Protein AF-A0A9E3D9D8-F1 (afdb_monomer_lite)

Sequence (121 aa):
MYAVLEKADCERRVELRSFLMRMRSTVRPEDVGLPQRSHRRVPGLRRQEVAELVGVSEDWYRWFESGRPISVSPKFLARLAEALRMTVFDQVALYRLAFPELYRADRAACMLHRVAAVSVN

Structure (mmCIF, N/CA/C/O backbone):
data_AF-A0A9E3D9D8-F1
#
_entry.id   AF-A0A9E3D9D8-F1
#
loop_
_atom_site.group_PDB
_atom_site.id
_atom_site.type_symbol
_atom_site.label_atom_id
_atom_site.label_alt_id
_atom_site.label_comp_id
_atom_site.label_asym_id
_atom_site.label_entity_id
_atom_site.label_seq_id
_atom_site.pdbx_PDB_ins_code
_atom_site.Cartn_x
_atom_site.Cartn_y
_atom_site.Cartn_z
_atom_site.occupancy
_atom_site.B_iso_or_equiv
_atom_site.auth_seq_id
_atom_site.auth_comp_id
_atom_site.auth_asym_id
_atom_site.auth_atom_id
_atom_site.pdbx_PDB_model_num
ATOM 1 N N . MET A 1 1 ? 25.288 -1.197 -19.880 1.00 50.28 1 MET A N 1
ATOM 2 C CA . MET A 1 1 ? 23.898 -1.494 -20.300 1.00 50.28 1 MET A CA 1
ATOM 3 C C . MET A 1 1 ? 23.022 -1.987 -19.139 1.00 50.28 1 MET A C 1
ATOM 5 O O . MET A 1 1 ? 21.944 -1.440 -18.976 1.00 50.28 1 MET A O 1
ATOM 9 N N . TYR A 1 2 ? 23.478 -2.911 -18.276 1.00 47.88 2 TYR A N 1
ATOM 10 C CA . TYR A 1 2 ? 22.696 -3.392 -17.112 1.00 47.88 2 TYR A CA 1
ATOM 11 C C . TYR A 1 2 ? 22.524 -2.373 -15.961 1.00 47.88 2 TYR A C 1
ATOM 13 O O . TYR A 1 2 ? 21.429 -2.243 -15.424 1.00 47.88 2 TYR A O 1
ATOM 21 N N . ALA A 1 3 ? 23.540 -1.554 -15.662 1.00 54.34 3 ALA A N 1
ATOM 22 C CA . ALA A 1 3 ? 23.477 -0.565 -14.572 1.00 54.34 3 ALA A CA 1
ATOM 23 C C . ALA A 1 3 ? 22.449 0.572 -14.785 1.00 54.34 3 ALA A C 1
ATOM 25 O O . ALA A 1 3 ? 21.963 1.168 -13.828 1.00 54.34 3 ALA A O 1
ATOM 26 N N . VAL A 1 4 ? 22.096 0.882 -16.039 1.00 55.41 4 VAL A N 1
ATOM 27 C CA . VAL A 1 4 ? 21.117 1.941 -16.357 1.00 55.41 4 VAL A CA 1
ATOM 28 C C . VAL A 1 4 ? 19.686 1.465 -16.082 1.00 55.41 4 VAL A C 1
ATOM 30 O O . VAL A 1 4 ? 18.867 2.244 -15.598 1.00 55.41 4 VAL A O 1
ATOM 33 N N . LEU A 1 5 ? 19.393 0.182 -16.327 1.00 58.50 5 LEU A N 1
ATOM 34 C CA . LEU A 1 5 ? 18.090 -0.415 -16.016 1.00 58.50 5 LEU A CA 1
ATOM 35 C C . LEU A 1 5 ? 17.896 -0.582 -14.502 1.00 58.50 5 LEU A C 1
ATOM 37 O O . LEU A 1 5 ? 16.825 -0.261 -13.992 1.00 58.50 5 LEU A O 1
ATOM 41 N N . GLU A 1 6 ? 18.943 -0.981 -13.771 1.00 62.53 6 GLU A N 1
ATOM 42 C CA . GLU A 1 6 ? 18.897 -1.070 -12.303 1.00 62.53 6 GLU A CA 1
ATOM 43 C C . GLU A 1 6 ? 18.683 0.296 -11.635 1.00 62.53 6 GLU A C 1
ATOM 45 O O . GLU A 1 6 ? 17.897 0.401 -10.691 1.00 62.53 6 GLU A O 1
ATOM 50 N N . LYS A 1 7 ? 19.320 1.357 -12.153 1.00 68.19 7 LYS A N 1
ATOM 51 C CA . LYS A 1 7 ? 19.154 2.723 -11.637 1.00 68.19 7 LYS A CA 1
ATOM 52 C C . LYS A 1 7 ? 17.731 3.254 -11.842 1.00 68.19 7 LYS A C 1
ATOM 54 O O . LYS A 1 7 ? 17.123 3.767 -10.907 1.00 68.19 7 LYS A O 1
ATOM 59 N N . ALA A 1 8 ? 17.161 3.071 -13.032 1.00 72.75 8 ALA A N 1
ATOM 60 C CA . ALA A 1 8 ? 15.779 3.479 -13.293 1.00 72.75 8 ALA A CA 1
ATOM 61 C C . ALA A 1 8 ? 14.777 2.728 -12.393 1.00 72.75 8 ALA A C 1
ATOM 63 O O . ALA A 1 8 ? 13.759 3.282 -11.972 1.00 72.75 8 ALA A O 1
ATOM 64 N N . ASP A 1 9 ? 15.066 1.465 -12.066 1.00 78.25 9 ASP A N 1
ATOM 65 C CA . ASP A 1 9 ? 14.230 0.677 -11.168 1.00 78.25 9 ASP A CA 1
ATOM 66 C C . ASP A 1 9 ? 14.367 1.067 -9.693 1.00 78.25 9 ASP A C 1
ATOM 68 O O . ASP A 1 9 ? 13.378 0.963 -8.966 1.00 78.25 9 ASP A O 1
ATOM 72 N N . CYS A 1 10 ? 15.534 1.523 -9.228 1.00 82.12 10 CYS A N 1
ATOM 73 C CA . CYS A 1 10 ? 15.675 2.012 -7.855 1.00 82.12 10 CYS A CA 1
ATOM 74 C C . CYS A 1 10 ? 15.015 3.389 -7.670 1.00 82.12 10 CYS A C 1
ATOM 76 O O . CYS A 1 10 ? 14.276 3.571 -6.701 1.00 82.12 10 CYS A O 1
ATOM 78 N N . GLU A 1 11 ? 15.177 4.304 -8.632 1.00 85.31 11 GLU A N 1
ATOM 79 C CA . GLU A 1 11 ? 14.540 5.630 -8.626 1.00 85.31 11 GLU A CA 1
ATOM 80 C C . GLU A 1 11 ? 13.011 5.510 -8.598 1.00 85.31 11 GLU A C 1
ATOM 82 O O . GLU A 1 11 ? 12.357 6.080 -7.723 1.00 85.31 11 GLU A O 1
ATOM 87 N N . ARG A 1 12 ? 12.441 4.657 -9.458 1.00 86.81 12 ARG A N 1
ATOM 88 C CA . ARG A 1 12 ? 11.002 4.351 -9.462 1.00 86.81 12 ARG A CA 1
ATOM 89 C C . ARG A 1 12 ? 10.509 3.813 -8.117 1.00 86.81 12 ARG A C 1
ATOM 91 O O . ARG A 1 12 ? 9.422 4.171 -7.671 1.00 86.81 12 ARG A O 1
ATOM 98 N N . ARG A 1 13 ? 11.263 2.920 -7.466 1.00 85.25 13 ARG A N 1
ATOM 99 C CA . ARG A 1 13 ? 10.868 2.348 -6.163 1.00 85.25 13 ARG A CA 1
ATOM 100 C C . ARG A 1 13 ? 10.901 3.399 -5.054 1.00 85.25 13 ARG A C 1
ATOM 102 O O . ARG A 1 13 ? 10.025 3.393 -4.189 1.00 85.25 13 ARG A O 1
ATOM 109 N N . VAL A 1 14 ? 11.873 4.311 -5.091 1.00 88.94 14 VAL A N 1
ATOM 110 C CA . VAL A 1 14 ? 11.940 5.464 -4.179 1.00 88.94 14 VAL A CA 1
ATOM 111 C C . VAL A 1 14 ? 10.756 6.406 -4.407 1.00 88.94 14 VAL A C 1
ATOM 113 O O . VAL A 1 14 ? 10.148 6.876 -3.439 1.00 88.94 14 VAL A O 1
ATOM 116 N N . GLU A 1 15 ? 10.384 6.633 -5.666 1.00 90.00 15 GLU A N 1
ATOM 117 C CA . GLU A 1 15 ? 9.211 7.425 -6.038 1.00 90.00 15 GLU A CA 1
ATOM 118 C C . GLU A 1 15 ? 7.913 6.768 -5.545 1.00 90.00 15 GLU A C 1
ATOM 120 O O . GLU A 1 15 ? 7.125 7.420 -4.861 1.00 90.00 15 GLU A O 1
ATOM 125 N N . LEU A 1 16 ? 7.735 5.459 -5.772 1.00 90.06 16 LEU A N 1
ATOM 126 C CA . LEU A 1 16 ? 6.594 4.685 -5.268 1.00 90.06 16 LEU A CA 1
ATOM 127 C C . LEU A 1 16 ? 6.466 4.792 -3.745 1.00 90.06 16 LEU A C 1
ATOM 129 O O . LEU A 1 16 ? 5.383 5.065 -3.227 1.00 90.06 16 LEU A O 1
ATOM 133 N N . ARG A 1 17 ? 7.576 4.623 -3.017 1.00 90.88 17 ARG A N 1
ATOM 134 C CA . ARG A 1 17 ? 7.602 4.774 -1.557 1.00 90.88 17 ARG A CA 1
ATOM 135 C C . ARG A 1 17 ? 7.157 6.170 -1.130 1.00 90.88 17 ARG A C 1
ATOM 137 O O . ARG A 1 17 ? 6.317 6.299 -0.241 1.00 90.88 17 ARG A O 1
ATOM 144 N N . SER A 1 18 ? 7.711 7.206 -1.754 1.00 91.12 18 SER A N 1
ATOM 145 C CA . SER A 1 18 ? 7.394 8.605 -1.437 1.00 91.12 18 SER A CA 1
ATOM 146 C C . SER A 1 18 ? 5.927 8.928 -1.726 1.00 91.12 18 SER A C 1
ATOM 148 O O . SER A 1 18 ? 5.257 9.563 -0.910 1.00 91.12 18 SER A O 1
ATOM 150 N N . PHE A 1 19 ? 5.403 8.416 -2.839 1.00 91.12 19 PHE A N 1
ATOM 151 C CA . PHE A 1 19 ? 4.000 8.535 -3.213 1.00 91.12 19 PHE A CA 1
ATOM 152 C C . PHE A 1 19 ? 3.076 7.882 -2.174 1.00 91.12 19 PHE A C 1
ATOM 154 O O . PHE A 1 19 ? 2.168 8.538 -1.665 1.00 91.12 19 PHE A O 1
ATOM 161 N N . LEU A 1 20 ? 3.345 6.632 -1.781 1.00 89.62 20 LEU A N 1
ATOM 162 C CA . LEU A 1 20 ? 2.556 5.926 -0.763 1.00 89.62 20 LEU A CA 1
ATOM 163 C C . LEU A 1 20 ? 2.606 6.627 0.602 1.00 89.62 20 LEU A C 1
ATOM 165 O O . LEU A 1 20 ? 1.585 6.737 1.283 1.00 89.62 20 LEU A O 1
ATOM 169 N N . MET A 1 21 ? 3.776 7.141 0.996 1.00 88.69 21 MET A N 1
ATOM 170 C CA . MET A 1 21 ? 3.920 7.931 2.221 1.00 88.69 21 MET A CA 1
ATOM 171 C C . MET A 1 21 ? 3.063 9.199 2.188 1.00 88.69 21 MET A C 1
ATOM 173 O O . MET A 1 21 ? 2.383 9.486 3.176 1.00 88.69 21 MET A O 1
ATOM 177 N N . ARG A 1 22 ? 3.058 9.919 1.057 1.00 90.50 22 ARG A N 1
ATOM 178 C CA . ARG A 1 22 ? 2.240 11.121 0.855 1.00 90.50 22 ARG A CA 1
ATOM 179 C C . ARG A 1 22 ? 0.754 10.797 0.967 1.00 90.50 22 ARG A C 1
ATOM 181 O O . ARG A 1 22 ? 0.079 11.399 1.796 1.00 90.50 22 ARG A O 1
ATOM 188 N N . MET A 1 23 ? 0.267 9.805 0.221 1.00 88.88 23 MET A N 1
ATOM 189 C CA . MET A 1 23 ? -1.159 9.448 0.230 1.00 88.88 23 MET A CA 1
ATOM 190 C C . MET A 1 23 ? -1.628 9.029 1.628 1.00 88.88 23 MET A C 1
ATOM 192 O O . MET A 1 23 ? -2.661 9.493 2.102 1.00 88.88 23 MET A O 1
ATOM 196 N N . ARG A 1 24 ? -0.816 8.254 2.357 1.00 89.00 24 ARG A N 1
ATOM 197 C CA . ARG A 1 24 ? -1.123 7.882 3.746 1.00 89.00 24 ARG A CA 1
ATOM 198 C C . ARG A 1 24 ? -1.164 9.081 4.702 1.00 89.00 24 ARG A C 1
ATOM 200 O O . ARG A 1 24 ? -1.920 9.063 5.668 1.00 89.00 24 ARG A O 1
ATOM 207 N N . SER A 1 25 ? -0.331 10.096 4.471 1.00 86.88 25 SER A N 1
ATOM 208 C CA . SER A 1 25 ? -0.327 11.313 5.293 1.00 86.88 25 SER A CA 1
ATOM 209 C C . SER A 1 25 ? -1.538 12.215 5.040 1.00 86.88 25 SER A C 1
ATOM 211 O O . SER A 1 25 ? 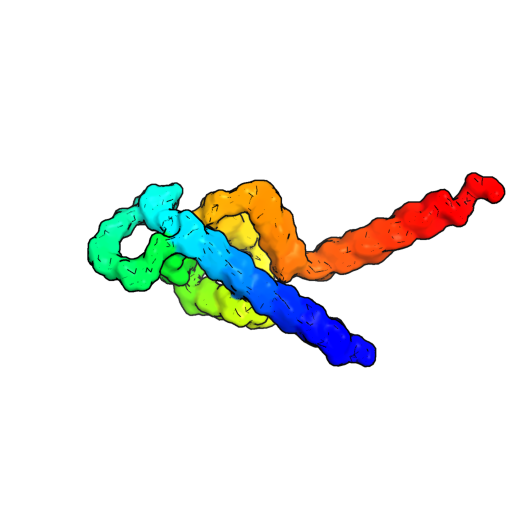-1.908 12.980 5.925 1.00 86.88 25 SER A O 1
ATOM 213 N N . THR A 1 26 ? -2.150 12.111 3.858 1.00 86.44 26 THR A N 1
ATOM 214 C CA . THR A 1 26 ? -3.322 12.899 3.462 1.00 86.44 26 THR A CA 1
ATOM 215 C C . THR A 1 26 ? -4.618 12.330 4.030 1.00 86.44 26 THR A C 1
ATOM 217 O O . THR A 1 26 ? -5.483 13.097 4.440 1.00 86.44 26 THR A O 1
ATOM 220 N N . VAL A 1 27 ? -4.754 11.002 4.070 1.00 86.12 27 VAL A N 1
ATOM 221 C CA . VAL A 1 27 ? -5.978 10.344 4.543 1.00 86.12 27 VAL A CA 1
ATOM 222 C C . VAL A 1 27 ? -6.015 10.322 6.063 1.00 86.12 27 VAL A C 1
ATOM 224 O O . VAL A 1 27 ? -5.088 9.822 6.718 1.00 86.12 27 VAL A O 1
ATOM 227 N N . ARG A 1 28 ? -7.110 10.832 6.628 1.00 83.25 28 ARG A N 1
ATOM 228 C CA . ARG A 1 28 ? -7.329 10.777 8.066 1.00 83.25 28 ARG A CA 1
ATOM 229 C C . ARG A 1 28 ? -8.070 9.496 8.451 1.00 83.25 28 ARG A C 1
ATOM 231 O O . ARG A 1 28 ? -8.842 8.959 7.664 1.00 83.25 28 ARG A O 1
ATOM 238 N N . PRO A 1 29 ? -7.882 9.007 9.685 1.00 82.44 29 PRO A N 1
ATOM 239 C CA . PRO A 1 29 ? -8.599 7.831 10.187 1.00 82.44 29 PRO A CA 1
ATOM 240 C C . PRO A 1 29 ? -10.123 8.008 10.161 1.00 82.44 29 PRO A C 1
ATOM 242 O O . PRO A 1 29 ? -10.852 7.066 9.872 1.00 82.44 29 PRO A O 1
ATOM 245 N N . GLU A 1 30 ? -10.593 9.231 10.412 1.00 82.75 30 GLU A N 1
ATOM 246 C CA . GLU A 1 30 ? -12.012 9.598 10.350 1.00 82.75 30 GLU A CA 1
ATOM 247 C C . GLU A 1 30 ? -12.609 9.415 8.945 1.00 82.75 30 GLU A C 1
ATOM 249 O O . GLU A 1 30 ? -13.737 8.942 8.820 1.00 82.75 30 GLU A O 1
ATOM 254 N N . ASP A 1 31 ? -11.830 9.668 7.887 1.00 83.25 31 ASP A N 1
ATOM 255 C CA . ASP A 1 31 ? -12.283 9.563 6.491 1.00 83.25 31 ASP A CA 1
ATOM 256 C C . ASP A 1 31 ? -12.571 8.124 6.046 1.00 83.25 31 ASP A C 1
ATOM 258 O O . ASP A 1 31 ? -13.208 7.918 5.009 1.00 83.25 31 ASP A O 1
ATOM 262 N N . VAL A 1 32 ? -12.065 7.148 6.804 1.00 82.81 32 VAL A N 1
ATOM 263 C CA . VAL A 1 32 ? -12.182 5.702 6.560 1.00 82.81 32 VAL A CA 1
ATOM 264 C C . VAL A 1 32 ? -12.978 4.993 7.663 1.00 82.81 32 VAL A C 1
ATOM 266 O O . VAL A 1 32 ? -12.990 3.767 7.728 1.00 82.81 32 VAL A O 1
ATOM 269 N N . GLY A 1 33 ? -13.648 5.753 8.539 1.00 81.19 33 GLY A N 1
ATOM 270 C CA . GLY A 1 33 ? -14.501 5.210 9.599 1.00 81.19 33 GLY A CA 1
ATOM 271 C C . GLY A 1 33 ? -13.745 4.594 10.779 1.00 81.19 33 GLY A C 1
ATOM 272 O O . GLY A 1 33 ? -14.345 3.877 11.579 1.00 81.19 33 GLY A O 1
ATOM 273 N N . LEU A 1 34 ? -12.442 4.861 10.915 1.00 80.38 34 LEU A N 1
ATOM 274 C CA . LEU A 1 34 ? -11.654 4.395 12.052 1.00 80.38 34 LEU A CA 1
ATOM 275 C C . LEU A 1 34 ? -11.750 5.387 13.220 1.00 80.38 34 LEU A C 1
ATOM 277 O O . LEU A 1 34 ? -11.609 6.598 13.024 1.00 80.38 34 LEU A O 1
ATOM 281 N N . PRO A 1 35 ? -11.924 4.903 14.465 1.00 74.00 35 PRO A N 1
ATOM 282 C CA . PRO A 1 35 ? -11.993 5.775 15.624 1.00 74.00 35 PRO A CA 1
ATOM 283 C C . PRO A 1 35 ? -10.665 6.512 15.818 1.00 74.00 35 PRO A C 1
ATOM 285 O O . PRO A 1 35 ? -9.572 5.926 15.843 1.00 74.00 35 PRO A O 1
ATOM 288 N N . GLN A 1 36 ? -10.750 7.825 16.016 1.00 67.06 36 GLN A N 1
ATOM 289 C CA . GLN A 1 36 ? -9.596 8.652 16.333 1.00 67.06 36 GLN A CA 1
ATOM 290 C C . GLN A 1 36 ? -9.143 8.369 17.774 1.00 67.06 36 GLN A C 1
ATOM 292 O O . GLN A 1 36 ? -9.517 9.060 18.714 1.00 67.06 36 GLN A O 1
ATOM 297 N N . ARG A 1 37 ? -8.334 7.320 17.976 1.00 69.50 37 ARG A N 1
ATOM 298 C CA . ARG A 1 37 ? -7.711 7.060 19.283 1.00 69.50 37 ARG A CA 1
ATOM 299 C C . ARG A 1 37 ? -6.770 8.218 19.637 1.00 69.50 37 ARG A C 1
ATOM 301 O O . ARG A 1 37 ? -5.803 8.485 18.918 1.00 69.50 37 ARG A O 1
ATOM 308 N N . SER A 1 38 ? -7.104 8.916 20.718 1.00 61.94 38 SER A N 1
ATOM 309 C CA . SER A 1 38 ? -6.384 10.044 21.306 1.00 61.94 38 SER A CA 1
ATOM 310 C C . SER A 1 38 ? -4.934 9.650 21.632 1.00 61.94 38 SER A C 1
ATOM 312 O O . SER A 1 38 ? -4.687 8.565 22.146 1.00 61.94 38 SER A O 1
ATOM 314 N N . HIS A 1 39 ? -3.978 10.536 21.311 1.00 66.44 39 HIS A N 1
ATOM 315 C CA . HIS A 1 39 ? -2.506 10.360 21.322 1.00 66.44 39 HIS A CA 1
ATOM 316 C C . HIS A 1 39 ? -1.883 9.707 20.069 1.00 66.44 39 HIS A C 1
ATOM 318 O O . HIS A 1 39 ? -1.230 8.659 20.118 1.00 66.44 39 HIS A O 1
ATOM 324 N N . ARG A 1 40 ? -1.994 10.373 18.911 1.00 64.81 40 ARG A N 1
ATOM 325 C CA . ARG A 1 40 ? -1.218 10.012 17.711 1.00 64.81 40 ARG A CA 1
ATOM 326 C C . ARG A 1 40 ? 0.047 10.864 17.591 1.00 64.81 40 ARG A C 1
ATOM 328 O O . ARG A 1 40 ? -0.024 12.083 17.560 1.00 64.81 40 ARG A O 1
ATOM 335 N N . ARG A 1 41 ? 1.206 10.205 17.455 1.00 68.12 41 ARG A N 1
ATOM 336 C CA . ARG A 1 41 ? 2.484 10.836 17.055 1.00 68.12 41 ARG A CA 1
ATOM 337 C C . ARG A 1 41 ? 2.570 11.122 15.550 1.00 68.12 41 ARG A C 1
ATOM 339 O O . ARG A 1 41 ? 3.465 11.838 15.125 1.00 68.12 41 ARG A O 1
ATOM 346 N N . VAL A 1 42 ? 1.686 10.526 14.747 1.00 65.38 42 VAL A N 1
ATOM 347 C CA . VAL A 1 42 ? 1.677 10.640 13.282 1.00 65.38 42 VAL A CA 1
ATOM 348 C C . VAL A 1 42 ? 0.339 11.254 12.859 1.00 65.38 42 VAL A C 1
ATOM 350 O O . VAL A 1 42 ? -0.691 10.726 13.278 1.00 65.38 42 VAL A O 1
ATOM 353 N N . PRO A 1 43 ? 0.330 12.330 12.052 1.00 64.94 43 PRO A N 1
ATOM 354 C CA . PRO A 1 43 ? -0.890 13.069 11.711 1.00 64.94 43 PRO A CA 1
ATOM 355 C C . PRO A 1 43 ? -1.835 12.354 10.722 1.00 64.94 43 PRO A C 1
ATOM 357 O O . PRO A 1 43 ? -2.911 12.875 10.456 1.00 64.94 43 PRO A O 1
ATOM 360 N N . GLY A 1 44 ? -1.478 11.172 10.204 1.00 81.75 44 GLY A N 1
ATOM 361 C CA . GLY A 1 44 ? -2.278 10.411 9.231 1.00 81.75 44 GLY A CA 1
ATOM 362 C C . GLY A 1 44 ? -2.485 8.942 9.611 1.00 81.75 44 GLY A C 1
ATOM 363 O O . GLY A 1 44 ? -2.274 8.542 10.764 1.00 81.75 44 GLY A O 1
ATOM 364 N N . LEU A 1 45 ? -2.879 8.130 8.625 1.00 83.94 45 LEU A N 1
ATOM 365 C CA . LEU A 1 45 ? -3.034 6.683 8.789 1.00 83.94 45 LEU A CA 1
ATOM 366 C C . LEU A 1 45 ? -1.706 6.008 9.174 1.00 83.94 45 LEU A C 1
ATOM 368 O O . LEU A 1 45 ? -0.625 6.332 8.673 1.00 83.94 45 LEU A O 1
ATOM 372 N N . ARG A 1 46 ? -1.773 5.025 10.069 1.00 87.44 46 ARG A N 1
ATOM 373 C CA . ARG A 1 46 ? -0.648 4.149 10.421 1.00 87.44 46 ARG A CA 1
ATOM 374 C C . ARG A 1 46 ? -0.546 3.002 9.418 1.00 87.44 46 ARG A C 1
ATOM 376 O O . ARG A 1 46 ? -1.511 2.646 8.755 1.00 87.44 46 ARG A O 1
ATOM 383 N N . ARG A 1 47 ? 0.632 2.374 9.335 1.00 88.94 47 ARG A N 1
ATOM 384 C CA . ARG A 1 47 ? 0.856 1.165 8.510 1.00 88.94 47 ARG A CA 1
ATOM 385 C C . ARG A 1 47 ? -0.146 0.061 8.824 1.00 88.94 47 ARG A C 1
ATOM 387 O O . ARG A 1 47 ? -0.718 -0.512 7.910 1.00 88.94 47 ARG A O 1
ATOM 394 N N . GLN A 1 48 ? -0.355 -0.184 10.113 1.00 90.00 48 GLN A N 1
ATOM 395 C CA . GLN A 1 48 ? -1.278 -1.195 10.608 1.00 90.00 48 GLN A CA 1
ATOM 396 C C . GLN A 1 48 ? -2.717 -0.929 10.155 1.00 90.00 48 GLN A C 1
ATOM 398 O O . GLN A 1 48 ? -3.381 -1.840 9.688 1.00 90.00 48 GLN A O 1
ATOM 403 N N . GLU A 1 49 ? -3.162 0.326 10.220 1.00 89.25 49 GLU A N 1
ATOM 404 C CA . GLU A 1 49 ? -4.519 0.721 9.821 1.00 89.25 49 GLU A CA 1
ATOM 405 C C . GLU A 1 49 ? -4.737 0.532 8.317 1.00 89.25 49 GLU A C 1
ATOM 407 O O . GLU A 1 49 ? -5.760 0.004 7.903 1.00 89.25 49 GLU A O 1
ATOM 412 N N . VAL A 1 50 ? -3.752 0.892 7.485 1.00 89.81 50 VAL A N 1
ATOM 413 C CA . VAL A 1 50 ? -3.828 0.619 6.039 1.00 89.81 50 VAL A CA 1
ATOM 414 C C . VAL A 1 50 ? -3.872 -0.885 5.770 1.00 89.81 50 VAL A C 1
ATOM 416 O O . VAL A 1 50 ? -4.639 -1.341 4.927 1.00 89.81 50 VAL A O 1
ATOM 419 N N . ALA A 1 51 ? -3.064 -1.662 6.490 1.00 91.00 51 ALA A N 1
ATOM 420 C CA . ALA A 1 51 ? -3.033 -3.109 6.343 1.00 91.00 51 ALA A CA 1
ATOM 421 C C . ALA A 1 51 ? -4.388 -3.744 6.707 1.00 91.00 51 ALA A C 1
ATOM 423 O O . ALA A 1 51 ? -4.885 -4.581 5.957 1.00 91.00 51 ALA A O 1
ATOM 424 N N . GLU A 1 52 ? -5.021 -3.276 7.784 1.00 90.25 52 GLU A N 1
ATOM 425 C CA . GLU A 1 52 ? -6.360 -3.693 8.209 1.00 90.25 52 GLU A CA 1
ATOM 426 C C . GLU A 1 52 ? -7.428 -3.356 7.158 1.00 90.25 52 GLU A C 1
ATOM 428 O O . GLU A 1 52 ? -8.176 -4.243 6.749 1.00 90.25 52 GLU A O 1
ATOM 433 N N . LEU A 1 53 ? -7.435 -2.123 6.634 1.00 89.69 53 LEU A N 1
ATOM 434 C CA . LEU A 1 53 ? -8.378 -1.699 5.589 1.00 89.69 53 LEU A CA 1
ATOM 435 C C . LEU A 1 53 ? -8.257 -2.543 4.313 1.00 89.69 53 LEU A C 1
ATOM 437 O O . LEU A 1 53 ? -9.255 -2.886 3.679 1.00 89.69 53 LEU A O 1
ATOM 441 N N . VAL A 1 54 ? -7.030 -2.892 3.924 1.00 90.81 54 VAL A N 1
ATOM 442 C CA . VAL A 1 54 ? -6.787 -3.658 2.696 1.00 90.81 54 VAL A CA 1
ATOM 443 C C . VAL A 1 54 ? -6.908 -5.170 2.926 1.00 90.81 54 VAL A C 1
ATOM 445 O O . VAL A 1 54 ? -7.155 -5.912 1.970 1.00 90.81 54 VAL A O 1
ATOM 448 N N . GLY A 1 55 ? -6.839 -5.636 4.176 1.00 89.62 55 GLY A N 1
ATOM 449 C CA . GLY A 1 55 ? -6.910 -7.050 4.553 1.00 89.62 55 GLY A CA 1
ATOM 450 C C . GLY A 1 55 ? -5.581 -7.795 4.384 1.00 89.62 55 GLY A C 1
ATOM 451 O O . GLY A 1 55 ? -5.570 -8.938 3.933 1.00 89.62 55 GLY A O 1
ATOM 452 N N . VAL A 1 56 ? -4.459 -7.142 4.694 1.00 90.94 56 VAL A N 1
ATOM 453 C CA . VAL A 1 56 ? -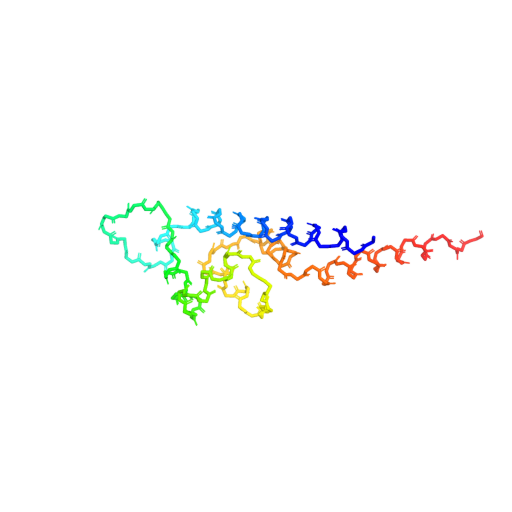3.103 -7.722 4.669 1.00 90.94 56 VAL A CA 1
ATOM 454 C C . VAL A 1 56 ? -2.417 -7.554 6.026 1.00 90.94 56 VAL A C 1
ATOM 456 O O . VAL A 1 56 ? -2.892 -6.815 6.884 1.00 90.94 56 VAL A O 1
ATOM 459 N N . SER A 1 57 ? -1.285 -8.227 6.247 1.00 91.81 57 SER A N 1
ATOM 460 C CA . SER A 1 57 ? -0.503 -8.027 7.473 1.00 91.81 57 SER A CA 1
ATOM 461 C C . SER A 1 57 ? 0.258 -6.695 7.452 1.00 91.81 57 SER A C 1
ATOM 463 O O . SER A 1 57 ? 0.681 -6.212 6.396 1.00 91.81 57 SER A O 1
ATOM 465 N N . GLU A 1 58 ? 0.477 -6.100 8.632 1.00 91.94 58 GLU A N 1
ATOM 466 C CA . GLU A 1 58 ? 1.260 -4.862 8.760 1.00 91.94 58 GLU A CA 1
ATOM 467 C C . GLU A 1 58 ? 2.677 -5.031 8.194 1.00 91.94 58 GLU A C 1
ATOM 469 O O . GLU A 1 58 ? 3.177 -4.147 7.496 1.00 91.94 58 GLU A O 1
ATOM 474 N N . ASP A 1 59 ? 3.318 -6.171 8.461 1.00 90.56 59 ASP A N 1
ATOM 475 C CA . ASP A 1 59 ? 4.668 -6.460 7.975 1.00 90.56 59 ASP A CA 1
ATOM 476 C C . ASP A 1 59 ? 4.721 -6.548 6.446 1.00 90.56 59 ASP A C 1
ATOM 478 O O . ASP A 1 59 ? 5.653 -6.018 5.833 1.00 90.56 59 ASP A O 1
ATOM 482 N N . TRP A 1 60 ? 3.691 -7.126 5.818 1.00 89.44 60 TRP A N 1
ATOM 483 C CA . TRP A 1 60 ? 3.580 -7.153 4.361 1.00 89.44 60 TRP A CA 1
ATOM 484 C C . TRP A 1 60 ? 3.466 -5.731 3.801 1.00 89.44 60 TRP A C 1
ATOM 486 O O . TRP A 1 60 ? 4.210 -5.360 2.890 1.00 89.44 60 TRP A O 1
ATOM 496 N N . TYR A 1 61 ? 2.612 -4.891 4.400 1.00 89.44 61 TYR A N 1
ATOM 497 C CA . TYR A 1 61 ? 2.476 -3.492 3.986 1.00 89.44 61 TYR A CA 1
ATOM 498 C C . TYR A 1 61 ? 3.776 -2.700 4.199 1.00 89.44 61 TYR A C 1
ATOM 500 O O . TYR A 1 61 ? 4.172 -1.899 3.352 1.00 89.44 61 TYR A O 1
ATOM 508 N N . ARG A 1 62 ? 4.497 -2.958 5.295 1.00 90.38 62 ARG A N 1
ATOM 509 C CA . ARG A 1 62 ? 5.807 -2.353 5.570 1.00 90.38 62 ARG A CA 1
ATOM 510 C C . ARG A 1 62 ? 6.833 -2.724 4.497 1.00 90.38 62 ARG A C 1
ATOM 512 O O . ARG A 1 62 ? 7.604 -1.858 4.077 1.00 90.38 62 ARG A O 1
ATOM 519 N N . TRP A 1 63 ? 6.864 -3.980 4.051 1.00 88.75 63 TRP A N 1
ATOM 520 C CA . TRP A 1 63 ? 7.754 -4.422 2.971 1.00 88.75 63 TRP A CA 1
ATOM 521 C C . TRP A 1 63 ? 7.382 -3.819 1.621 1.00 88.75 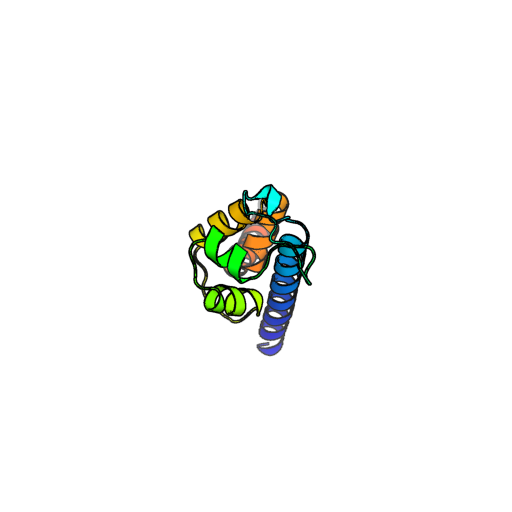63 TRP A C 1
ATOM 523 O O . TRP A 1 63 ? 8.278 -3.380 0.896 1.00 88.75 63 TRP A O 1
ATOM 533 N N . PHE A 1 64 ? 6.085 -3.733 1.327 1.00 87.44 64 PHE A N 1
ATOM 534 C CA . PHE A 1 64 ? 5.575 -3.057 0.139 1.00 87.44 64 PHE A CA 1
ATOM 535 C C . PHE A 1 64 ? 5.968 -1.571 0.119 1.00 87.44 64 PHE A C 1
ATOM 537 O O . PHE A 1 64 ? 6.578 -1.108 -0.843 1.00 87.44 64 PHE A O 1
ATOM 544 N N . GLU A 1 65 ? 5.739 -0.841 1.217 1.00 86.94 65 GLU A N 1
ATOM 545 C CA . GLU A 1 65 ? 6.121 0.575 1.349 1.00 86.94 65 GLU A CA 1
ATOM 546 C C . GLU A 1 65 ? 7.644 0.773 1.294 1.00 86.94 65 GLU A C 1
ATOM 548 O O . GLU A 1 65 ? 8.124 1.820 0.867 1.00 86.94 65 GLU A O 1
ATOM 553 N N . SER A 1 66 ? 8.433 -0.227 1.695 1.00 83.94 66 SER A N 1
ATOM 554 C CA . SER A 1 66 ? 9.899 -0.161 1.628 1.00 83.94 66 SER A CA 1
ATOM 555 C C . SER A 1 66 ? 10.446 -0.210 0.196 1.00 83.94 66 SER A C 1
ATOM 557 O O . SER A 1 66 ? 11.643 -0.006 0.009 1.00 83.94 66 SER A O 1
ATOM 559 N N . GLY A 1 67 ? 9.602 -0.472 -0.809 1.00 76.94 67 GLY A N 1
ATOM 560 C CA . GLY A 1 67 ? 10.014 -0.512 -2.210 1.00 76.94 67 GLY A CA 1
ATOM 561 C C . GLY A 1 67 ? 10.847 -1.746 -2.556 1.00 76.94 67 GLY A C 1
ATOM 562 O O . GLY A 1 67 ? 11.652 -1.702 -3.482 1.00 76.94 67 GLY A O 1
ATOM 563 N N . ARG A 1 68 ? 10.690 -2.853 -1.817 1.00 77.50 68 ARG A N 1
ATOM 564 C CA . ARG A 1 68 ? 11.344 -4.124 -2.162 1.00 77.50 68 ARG A CA 1
ATOM 565 C C . ARG A 1 68 ? 10.782 -4.676 -3.481 1.00 77.50 68 ARG A C 1
ATOM 567 O O . ARG A 1 68 ? 9.640 -4.377 -3.833 1.00 77.50 68 ARG A O 1
ATOM 574 N N . PRO A 1 69 ? 11.560 -5.474 -4.234 1.00 69.62 69 PRO A N 1
ATOM 575 C CA . PRO A 1 69 ? 11.050 -6.164 -5.410 1.00 69.62 69 PRO A CA 1
ATOM 576 C C . PRO A 1 69 ? 10.045 -7.237 -4.980 1.00 69.62 69 PRO A C 1
ATOM 578 O O . PRO A 1 69 ? 10.420 -8.361 -4.670 1.00 69.62 69 PRO A O 1
ATOM 581 N N . ILE A 1 70 ? 8.768 -6.864 -4.939 1.00 75.50 70 ILE A N 1
ATOM 582 C CA . ILE A 1 70 ? 7.654 -7.781 -4.715 1.00 75.50 70 ILE A CA 1
ATOM 583 C C . ILE A 1 70 ? 6.672 -7.678 -5.880 1.00 75.50 70 ILE A C 1
ATOM 585 O O . ILE A 1 70 ? 6.413 -6.585 -6.386 1.00 75.50 70 ILE A O 1
ATOM 589 N N . SER A 1 71 ? 6.150 -8.822 -6.318 1.00 75.38 71 SER A N 1
ATOM 590 C CA . SER A 1 71 ? 5.048 -8.861 -7.276 1.00 75.38 71 SER A CA 1
ATOM 591 C C . SER A 1 71 ? 3.750 -8.585 -6.523 1.00 75.38 71 SER A C 1
ATOM 593 O O . SER A 1 71 ? 3.448 -9.257 -5.535 1.00 75.38 71 SER A O 1
ATOM 595 N N . VAL A 1 72 ? 3.010 -7.565 -6.950 1.00 83.19 72 VAL A N 1
ATOM 596 C CA . VAL A 1 72 ? 1.729 -7.181 -6.349 1.00 83.19 72 VAL A CA 1
ATOM 597 C C . VAL A 1 72 ? 0.587 -7.512 -7.295 1.00 83.19 72 VAL A C 1
ATOM 599 O O . VAL A 1 72 ? 0.721 -7.412 -8.510 1.00 83.19 72 VAL A O 1
ATOM 602 N N . SER A 1 73 ? -0.558 -7.907 -6.745 1.00 86.00 73 SER A N 1
ATOM 603 C CA . SER A 1 73 ? -1.750 -8.156 -7.554 1.00 86.00 73 SER A CA 1
ATOM 604 C C . SER A 1 73 ? -2.429 -6.833 -7.938 1.00 86.00 73 SER A C 1
ATOM 606 O O . SER A 1 73 ? -2.577 -5.965 -7.072 1.00 86.00 73 SER A O 1
ATOM 608 N N . PRO A 1 74 ? -2.950 -6.685 -9.171 1.00 84.94 74 PRO A N 1
ATOM 609 C CA . PRO A 1 74 ? -3.784 -5.540 -9.543 1.00 84.94 74 PRO A CA 1
ATOM 610 C C . PRO A 1 74 ? -4.991 -5.360 -8.610 1.00 84.94 74 PRO A C 1
ATOM 612 O O . PRO A 1 74 ? -5.332 -4.243 -8.235 1.00 84.94 74 PRO A O 1
ATOM 615 N N . LYS A 1 75 ? -5.580 -6.470 -8.141 1.00 87.38 75 LYS A N 1
ATOM 616 C CA . LYS A 1 75 ? -6.701 -6.457 -7.188 1.00 87.38 75 LYS A CA 1
ATOM 617 C C . LYS A 1 75 ? -6.313 -5.843 -5.842 1.00 87.38 75 LYS A C 1
ATOM 619 O O . LYS A 1 75 ? -7.127 -5.177 -5.208 1.00 87.38 75 LYS A O 1
ATOM 624 N N . PHE A 1 76 ? -5.075 -6.066 -5.403 1.00 89.75 76 PHE A N 1
ATOM 625 C CA . PHE A 1 76 ? -4.558 -5.452 -4.185 1.00 89.75 76 PHE A CA 1
ATOM 626 C C . PHE A 1 76 ? -4.399 -3.936 -4.361 1.00 89.75 76 PHE A C 1
ATOM 628 O O . PHE A 1 76 ? -4.825 -3.186 -3.488 1.00 89.75 76 PHE A O 1
ATOM 635 N N . LEU A 1 77 ? -3.855 -3.478 -5.496 1.00 89.56 77 LEU A N 1
ATOM 636 C CA . LEU A 1 77 ? -3.720 -2.041 -5.768 1.00 89.56 77 LEU A CA 1
ATOM 637 C C . LEU A 1 77 ? -5.076 -1.334 -5.862 1.00 89.56 77 LEU A C 1
ATOM 639 O O . LEU A 1 77 ? -5.194 -0.219 -5.366 1.00 89.56 77 LEU A O 1
ATOM 643 N N . ALA A 1 78 ? -6.099 -1.988 -6.419 1.00 90.31 78 ALA A N 1
ATOM 644 C CA . ALA A 1 78 ? -7.463 -1.460 -6.434 1.00 90.31 78 ALA A CA 1
ATOM 645 C C . ALA A 1 78 ? -8.014 -1.258 -5.010 1.00 90.31 78 ALA A C 1
ATOM 647 O O . ALA A 1 78 ? -8.424 -0.155 -4.659 1.00 90.31 78 ALA A O 1
ATOM 648 N N . ARG A 1 79 ? -7.914 -2.279 -4.146 1.00 91.94 79 ARG A N 1
ATOM 649 C CA . ARG A 1 79 ? -8.322 -2.171 -2.730 1.00 91.94 79 ARG A CA 1
ATOM 650 C C . ARG A 1 79 ? -7.526 -1.106 -1.977 1.00 91.94 79 ARG A C 1
ATOM 652 O O . ARG A 1 79 ? -8.077 -0.397 -1.144 1.00 91.94 79 ARG A O 1
ATOM 659 N N . LEU A 1 80 ? -6.229 -0.990 -2.259 1.00 91.50 80 LEU A N 1
ATOM 660 C CA . LEU A 1 80 ? -5.374 0.032 -1.659 1.00 91.50 80 LEU A CA 1
ATOM 661 C C . LEU A 1 80 ? -5.787 1.441 -2.096 1.00 91.50 80 LEU A C 1
ATOM 663 O O . LEU A 1 80 ? -5.814 2.350 -1.270 1.00 91.50 80 LEU A O 1
ATOM 667 N N . ALA A 1 81 ? -6.113 1.621 -3.375 1.00 92.06 81 ALA A N 1
ATOM 668 C CA . ALA A 1 81 ? -6.598 2.886 -3.902 1.00 92.06 81 ALA A CA 1
ATOM 669 C C . ALA A 1 81 ? -7.926 3.304 -3.261 1.00 92.06 81 ALA A C 1
ATOM 671 O O . ALA A 1 81 ? -8.083 4.470 -2.906 1.00 92.06 81 ALA A O 1
ATOM 672 N N . GLU A 1 82 ? -8.842 2.357 -3.057 1.00 90.25 82 GLU A N 1
ATOM 673 C CA . GLU A 1 82 ? -10.099 2.583 -2.337 1.00 90.25 82 GLU A CA 1
ATOM 674 C C . GLU A 1 82 ? -9.846 2.945 -0.867 1.00 90.25 82 GLU A C 1
ATOM 676 O O . GLU A 1 82 ? -10.328 3.975 -0.392 1.00 90.25 82 GLU A O 1
ATOM 681 N N . ALA A 1 83 ? -9.022 2.157 -0.166 1.00 90.25 83 ALA A N 1
ATOM 682 C CA . ALA A 1 83 ? -8.685 2.376 1.242 1.00 90.25 83 ALA A CA 1
ATOM 683 C C . ALA A 1 83 ? -7.992 3.725 1.489 1.00 90.25 83 ALA A C 1
ATOM 685 O O . ALA A 1 83 ? -8.210 4.359 2.519 1.00 90.25 83 ALA A O 1
ATOM 686 N N . LEU A 1 84 ? -7.165 4.178 0.543 1.00 89.50 84 LEU A N 1
ATOM 687 C CA . LEU A 1 84 ? -6.485 5.474 0.598 1.00 89.50 84 LEU A CA 1
ATOM 688 C C . LEU A 1 84 ? -7.247 6.590 -0.133 1.00 89.50 84 LEU A C 1
ATOM 690 O O . LEU A 1 84 ? -6.683 7.664 -0.341 1.00 89.50 84 LEU A O 1
ATOM 694 N N . ARG A 1 85 ? -8.502 6.347 -0.540 1.00 88.62 85 ARG A N 1
ATOM 695 C CA . ARG A 1 85 ? -9.373 7.308 -1.242 1.00 88.62 85 ARG A CA 1
ATOM 696 C C . ARG A 1 85 ? -8.666 8.037 -2.394 1.00 88.62 85 ARG A C 1
ATOM 698 O O . ARG A 1 85 ? -8.840 9.238 -2.593 1.00 88.62 85 ARG A O 1
ATOM 705 N N . MET A 1 86 ? -7.841 7.303 -3.136 1.00 91.50 86 MET A N 1
ATOM 706 C CA . MET A 1 86 ? -7.040 7.833 -4.234 1.00 91.50 86 MET A CA 1
ATOM 707 C C . MET A 1 86 ? -7.933 8.311 -5.377 1.00 91.50 86 MET A C 1
ATOM 709 O O . MET A 1 86 ? -8.866 7.612 -5.788 1.00 91.50 86 MET A O 1
ATOM 713 N N . THR A 1 87 ? -7.601 9.470 -5.946 1.00 91.00 87 THR A N 1
ATOM 714 C CA . THR A 1 87 ? -8.260 9.951 -7.165 1.00 91.00 87 THR A CA 1
ATOM 715 C C . THR A 1 87 ? -7.899 9.070 -8.363 1.00 91.00 87 THR A C 1
ATOM 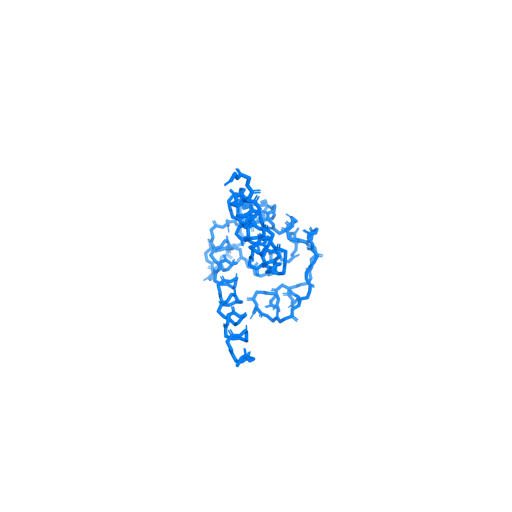717 O O . THR A 1 87 ? -6.929 8.313 -8.329 1.00 91.00 87 THR A O 1
ATOM 720 N N . VAL A 1 88 ? -8.636 9.197 -9.468 1.00 89.06 88 VAL A N 1
ATOM 721 C CA . VAL A 1 88 ? -8.321 8.473 -10.715 1.00 89.06 88 VAL A CA 1
ATOM 722 C C . VAL A 1 88 ? -6.890 8.774 -11.192 1.00 89.06 88 VAL A C 1
ATOM 724 O O . VAL A 1 88 ? -6.183 7.871 -11.633 1.00 89.06 88 VAL A O 1
ATOM 727 N N . PHE A 1 89 ? -6.421 10.016 -11.039 1.00 90.62 89 PHE A N 1
ATOM 728 C CA . PHE A 1 89 ? -5.053 10.402 -11.401 1.00 90.62 89 PHE A CA 1
ATOM 729 C C . PHE A 1 89 ? -4.001 9.729 -10.514 1.00 90.62 89 PHE A C 1
ATOM 731 O O . PHE A 1 89 ? -2.987 9.239 -11.015 1.00 90.62 89 PHE A O 1
ATOM 738 N N . ASP A 1 90 ? -4.261 9.656 -9.209 1.00 90.94 90 ASP A N 1
ATOM 739 C CA . ASP A 1 90 ? -3.385 8.974 -8.254 1.00 90.94 90 ASP A CA 1
ATOM 740 C C . ASP A 1 90 ? -3.325 7.469 -8.526 1.00 90.94 90 ASP A C 1
ATOM 742 O O . ASP A 1 90 ? -2.255 6.867 -8.443 1.00 90.94 90 ASP A O 1
ATOM 746 N N . GLN A 1 91 ? -4.452 6.864 -8.910 1.00 90.50 91 GLN A N 1
ATOM 747 C CA . GLN A 1 91 ? -4.503 5.461 -9.310 1.00 90.50 91 GLN A CA 1
ATOM 748 C C . GLN A 1 91 ? -3.633 5.209 -10.539 1.00 90.50 91 GLN A C 1
ATOM 750 O O . GLN A 1 91 ? -2.791 4.315 -10.514 1.00 90.50 91 GLN A O 1
ATOM 755 N N . VAL A 1 92 ? -3.759 6.027 -11.588 1.00 89.69 92 VAL A N 1
ATOM 756 C CA . VAL A 1 92 ? -2.908 5.910 -12.785 1.00 89.69 92 VAL A CA 1
ATOM 757 C C . VAL A 1 92 ? -1.423 6.030 -12.424 1.00 89.69 92 VAL A C 1
ATOM 759 O O . VAL A 1 92 ? -0.612 5.233 -12.900 1.00 89.69 92 VAL A O 1
ATOM 762 N N . ALA A 1 93 ? -1.059 6.975 -11.550 1.00 88.75 93 ALA A N 1
ATOM 763 C CA . ALA A 1 93 ? 0.313 7.109 -11.064 1.00 88.75 93 ALA A CA 1
ATOM 764 C C . ALA A 1 93 ? 0.776 5.863 -10.285 1.00 88.75 93 ALA A C 1
ATOM 766 O O . ALA A 1 93 ? 1.873 5.357 -10.533 1.00 88.75 93 ALA A O 1
ATOM 767 N N . LEU A 1 94 ? -0.072 5.319 -9.405 1.00 89.88 94 LEU A N 1
ATOM 768 C CA . LEU A 1 94 ? 0.204 4.098 -8.647 1.00 89.88 94 LEU A CA 1
ATOM 769 C C . LEU A 1 94 ? 0.468 2.907 -9.575 1.00 89.88 94 LEU A C 1
ATOM 771 O O . LEU A 1 94 ? 1.500 2.249 -9.439 1.00 89.88 94 LEU A O 1
ATOM 775 N N . TYR A 1 95 ? -0.429 2.648 -10.532 1.00 88.25 95 TYR A N 1
ATOM 776 C CA . TYR A 1 95 ? -0.284 1.544 -11.485 1.00 88.25 95 TYR A CA 1
ATOM 777 C C . TYR A 1 95 ? 0.979 1.704 -12.338 1.00 88.25 95 TYR A C 1
ATOM 779 O O . TYR A 1 95 ? 1.711 0.733 -12.533 1.00 88.25 95 TYR A O 1
ATOM 787 N N . ARG A 1 96 ? 1.297 2.933 -12.767 1.00 87.31 96 ARG A N 1
ATOM 788 C CA . ARG A 1 96 ? 2.518 3.239 -13.526 1.00 87.31 96 ARG A CA 1
ATOM 789 C C . ARG A 1 96 ? 3.801 2.943 -12.754 1.00 87.31 96 ARG A C 1
ATOM 791 O O . ARG A 1 96 ? 4.776 2.474 -13.344 1.00 87.31 96 ARG A O 1
ATOM 798 N N . LEU A 1 97 ? 3.817 3.219 -11.453 1.00 88.31 97 LEU A N 1
ATOM 799 C CA . LEU A 1 97 ? 4.976 2.972 -10.595 1.00 88.31 97 LEU A CA 1
ATOM 800 C C . LEU A 1 97 ? 5.084 1.499 -10.168 1.00 88.31 97 LEU A C 1
ATOM 802 O O . LEU A 1 97 ? 6.199 0.984 -10.026 1.00 88.31 97 LEU A O 1
ATOM 806 N N . ALA A 1 98 ? 3.951 0.817 -9.986 1.00 86.19 98 ALA A N 1
ATOM 807 C CA . ALA A 1 98 ? 3.892 -0.572 -9.540 1.00 86.19 98 ALA A CA 1
ATOM 808 C C . ALA A 1 98 ? 4.161 -1.589 -10.662 1.00 86.19 98 ALA A C 1
ATOM 810 O O . ALA A 1 98 ? 4.886 -2.552 -10.418 1.00 86.19 98 ALA A O 1
ATOM 811 N N . PHE A 1 99 ? 3.648 -1.344 -11.874 1.00 84.56 99 PHE A N 1
ATOM 812 C CA . PHE A 1 99 ? 3.753 -2.248 -13.029 1.00 84.56 99 PHE A CA 1
ATOM 813 C C . PHE A 1 99 ? 4.482 -1.591 -14.212 1.00 84.56 99 PHE A C 1
ATOM 815 O O . PHE A 1 99 ? 3.886 -1.360 -15.269 1.00 84.56 99 PHE A O 1
ATOM 822 N N . PRO A 1 100 ? 5.773 -1.241 -14.078 1.00 78.56 100 PRO A N 1
ATOM 823 C CA . PRO A 1 100 ? 6.512 -0.562 -15.140 1.00 78.56 100 PRO A CA 1
ATOM 824 C C . PRO A 1 100 ? 6.547 -1.355 -16.450 1.00 78.56 100 PRO A C 1
ATOM 826 O O . PRO A 1 100 ? 6.639 -0.749 -17.509 1.00 78.56 100 PRO A O 1
ATOM 829 N N . GLU A 1 101 ? 6.480 -2.683 -16.410 1.00 76.25 101 GLU A N 1
ATOM 830 C CA . GLU A 1 101 ? 6.454 -3.556 -17.584 1.00 76.25 101 GLU A CA 1
ATOM 831 C C . GLU A 1 101 ? 5.248 -3.295 -18.493 1.00 76.25 101 GLU A C 1
ATOM 833 O O . GLU A 1 101 ? 5.422 -3.244 -19.711 1.00 76.25 101 GLU A O 1
ATOM 838 N N . LEU A 1 102 ? 4.073 -3.013 -17.920 1.00 71.50 102 LEU A N 1
ATOM 839 C CA . LEU A 1 102 ? 2.871 -2.682 -18.689 1.00 71.50 102 LEU A CA 1
ATOM 840 C C . LEU A 1 102 ? 3.023 -1.330 -19.405 1.00 71.50 102 LEU A C 1
ATOM 842 O O . LEU A 1 102 ? 2.589 -1.173 -20.541 1.00 71.50 102 LEU A O 1
ATOM 846 N N . TYR A 1 103 ? 3.730 -0.376 -18.791 1.00 68.38 103 TYR A N 1
ATOM 847 C CA . TYR A 1 103 ? 3.930 0.972 -19.343 1.00 68.38 103 TYR A CA 1
ATOM 848 C C . TYR A 1 103 ? 5.227 1.141 -20.156 1.00 68.38 103 TYR A C 1
ATOM 850 O O . TYR A 1 103 ? 5.356 2.090 -20.931 1.00 68.38 103 TYR A O 1
ATOM 858 N N . ARG A 1 104 ? 6.208 0.239 -20.014 1.00 65.62 104 ARG A N 1
ATOM 859 C CA . ARG A 1 104 ? 7.371 0.135 -20.915 1.00 65.62 104 ARG A CA 1
ATOM 860 C C . ARG A 1 104 ? 6.936 -0.439 -22.260 1.00 65.62 104 ARG A C 1
ATOM 862 O O . ARG A 1 104 ? 7.349 0.087 -23.291 1.00 65.62 104 ARG A O 1
ATOM 869 N N . ALA A 1 105 ? 6.089 -1.471 -22.236 1.00 58.31 105 ALA A N 1
ATOM 870 C CA . ALA A 1 105 ? 5.523 -2.072 -23.438 1.00 58.31 105 ALA A CA 1
ATOM 871 C C . ALA A 1 105 ? 4.675 -1.062 -24.221 1.00 58.31 105 ALA A C 1
ATOM 873 O O . ALA A 1 105 ? 4.801 -0.996 -25.436 1.00 58.31 105 ALA A O 1
ATOM 874 N N . ASP A 1 106 ? 3.914 -0.205 -23.534 1.00 51.78 106 ASP A N 1
ATOM 875 C CA . ASP A 1 106 ? 3.103 0.830 -24.181 1.00 51.78 106 ASP A CA 1
ATOM 876 C C . ASP A 1 106 ? 3.954 1.941 -24.825 1.00 51.78 106 ASP A C 1
ATOM 878 O O . ASP A 1 106 ? 3.627 2.438 -25.897 1.00 51.78 106 ASP A O 1
ATOM 882 N N . ARG A 1 107 ? 5.134 2.274 -24.271 1.00 50.44 107 ARG A N 1
ATOM 883 C CA . ARG A 1 107 ? 6.100 3.131 -24.991 1.00 50.44 107 ARG A CA 1
ATOM 884 C C . ARG A 1 107 ? 6.671 2.448 -26.226 1.00 50.44 107 ARG A C 1
ATOM 886 O O . ARG A 1 107 ? 6.851 3.126 -27.228 1.00 50.44 107 ARG A O 1
ATOM 893 N N . ALA A 1 108 ? 6.950 1.146 -26.175 1.00 50.00 108 ALA A N 1
ATOM 894 C CA . ALA A 1 108 ? 7.396 0.398 -27.349 1.00 50.00 108 ALA A CA 1
ATOM 895 C C . ALA A 1 108 ? 6.275 0.278 -28.400 1.00 50.00 108 ALA A C 1
ATOM 897 O O . ALA A 1 108 ? 6.533 0.455 -29.584 1.00 50.00 108 ALA A O 1
ATOM 898 N N . ALA A 1 109 ? 5.025 0.078 -27.975 1.00 49.03 109 ALA A N 1
ATOM 899 C CA . ALA A 1 109 ? 3.850 0.008 -28.839 1.00 49.03 109 ALA A CA 1
ATOM 900 C C . ALA A 1 109 ? 3.491 1.373 -29.451 1.00 49.03 109 ALA A C 1
ATOM 902 O O . ALA A 1 109 ? 3.224 1.456 -30.645 1.00 49.03 109 ALA A O 1
ATOM 903 N N . CYS A 1 110 ? 3.571 2.463 -28.683 1.00 45.66 110 CYS A N 1
ATOM 904 C CA . CYS A 1 110 ? 3.365 3.829 -29.172 1.00 45.66 110 CYS A CA 1
ATOM 905 C C . CYS A 1 110 ? 4.539 4.299 -30.062 1.00 45.66 110 CYS A C 1
ATOM 907 O O . CYS A 1 110 ? 4.341 5.031 -31.031 1.00 45.66 110 CYS A O 1
ATOM 909 N N . MET A 1 111 ? 5.759 3.803 -29.814 1.00 44.62 111 MET A N 1
ATOM 910 C CA . MET A 1 111 ? 6.908 3.973 -30.714 1.00 44.62 111 MET A CA 1
ATOM 911 C C . MET A 1 111 ? 6.727 3.180 -32.020 1.00 44.62 111 MET A C 1
ATOM 913 O O . MET A 1 111 ? 7.042 3.703 -33.084 1.00 44.62 111 MET A O 1
ATOM 917 N N . LEU A 1 112 ? 6.126 1.986 -31.974 1.00 49.47 112 LEU A N 1
ATOM 918 C CA . LEU A 1 112 ? 5.767 1.199 -33.161 1.00 49.47 112 LEU A CA 1
ATOM 919 C C . LEU A 1 112 ? 4.569 1.790 -33.931 1.00 49.47 112 LEU A C 1
ATOM 921 O O . LEU A 1 112 ? 4.561 1.743 -35.159 1.00 49.47 112 LEU A O 1
ATOM 925 N N . HIS A 1 113 ? 3.608 2.432 -33.258 1.00 47.59 113 HIS A N 1
ATOM 926 C CA . HIS A 1 113 ? 2.485 3.105 -33.925 1.00 47.59 113 HIS A CA 1
ATOM 927 C C . HIS A 1 113 ? 2.888 4.443 -34.5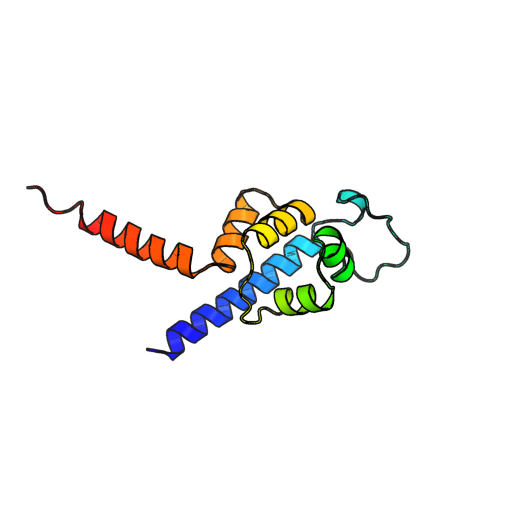74 1.00 47.59 113 HIS A C 1
ATOM 929 O O . HIS A 1 113 ? 2.278 4.864 -35.552 1.00 47.59 113 HIS A O 1
ATOM 935 N N . ARG A 1 114 ? 3.964 5.091 -34.099 1.00 39.84 114 ARG A N 1
ATOM 936 C CA . ARG A 1 114 ? 4.523 6.300 -34.734 1.00 39.84 114 ARG A CA 1
ATOM 937 C C . ARG A 1 114 ? 5.436 5.997 -35.931 1.00 39.84 114 ARG A C 1
ATOM 939 O O . ARG A 1 114 ? 5.570 6.850 -36.800 1.00 39.84 114 ARG A O 1
ATOM 946 N N . VAL A 1 115 ? 6.020 4.798 -36.014 1.00 47.19 115 VAL A N 1
ATOM 947 C CA . VAL A 1 115 ? 6.789 4.352 -37.197 1.00 47.19 115 VAL A CA 1
ATOM 948 C C . VAL A 1 115 ? 5.866 3.811 -38.302 1.00 47.19 115 VAL A C 1
ATOM 950 O O . VAL A 1 115 ? 6.206 3.902 -39.475 1.00 47.19 115 VAL A O 1
ATOM 953 N N . ALA A 1 116 ? 4.653 3.355 -37.966 1.00 42.06 116 ALA A N 1
ATOM 954 C CA . ALA A 1 116 ? 3.650 2.939 -38.954 1.00 42.06 116 ALA A CA 1
ATOM 955 C C . ALA A 1 116 ? 2.919 4.105 -39.661 1.00 42.06 116 ALA A C 1
ATOM 957 O O . ALA A 1 116 ? 2.213 3.871 -40.637 1.00 42.06 116 ALA A O 1
ATOM 958 N N . ALA A 1 117 ? 3.089 5.355 -39.209 1.00 40.44 117 ALA A N 1
ATOM 959 C CA . ALA A 1 117 ? 2.452 6.535 -39.811 1.00 40.44 117 ALA A CA 1
ATOM 960 C C . ALA A 1 117 ? 3.345 7.301 -40.813 1.00 40.44 117 ALA A C 1
ATOM 962 O O . ALA A 1 117 ? 2.946 8.354 -41.303 1.00 40.44 117 ALA A O 1
ATOM 963 N N . VAL A 1 118 ? 4.535 6.785 -41.148 1.00 50.16 118 VAL A N 1
ATOM 964 C CA . VAL A 1 118 ? 5.385 7.319 -42.231 1.00 50.16 118 VAL A CA 1
ATOM 965 C C . VAL A 1 118 ? 5.736 6.190 -43.197 1.00 50.16 118 VAL A C 1
ATOM 967 O O . VAL A 1 118 ? 6.889 5.800 -43.337 1.00 50.16 118 VAL A O 1
ATOM 970 N N . SER A 1 119 ? 4.722 5.606 -43.836 1.00 41.75 119 SER A N 1
ATOM 971 C CA . SER A 1 119 ? 4.917 4.851 -45.079 1.00 41.75 119 SER A CA 1
ATOM 972 C C . SER A 1 119 ? 3.592 4.620 -45.810 1.00 41.75 119 SER A C 1
ATOM 974 O O . SER A 1 119 ? 3.132 3.494 -45.923 1.00 41.75 119 SER A O 1
ATOM 976 N N . VAL A 1 120 ? 2.959 5.697 -46.283 1.00 49.88 120 VAL A N 1
ATOM 977 C CA . VAL A 1 120 ? 2.146 5.684 -47.513 1.00 49.88 120 VAL A CA 1
ATOM 978 C C . VAL A 1 120 ? 2.235 7.086 -48.124 1.00 49.88 120 VAL A C 1
ATOM 980 O O . VAL A 1 120 ? 1.437 7.954 -47.778 1.00 49.88 120 VAL A O 1
ATOM 983 N N . ASN A 1 121 ? 3.274 7.333 -48.924 1.00 34.81 121 ASN A N 1
ATOM 984 C CA . ASN A 1 12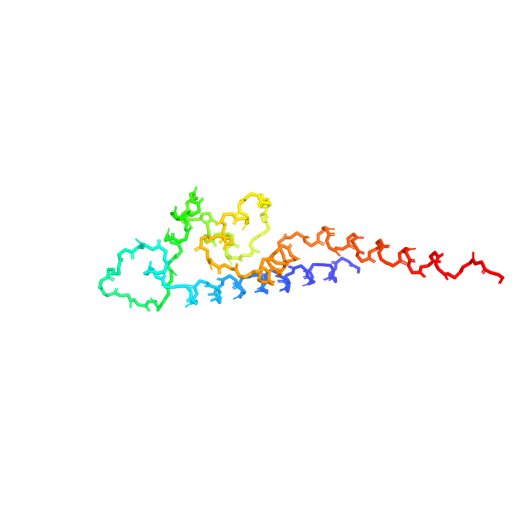1 ? 3.194 7.814 -50.314 1.00 34.81 121 ASN A CA 1
ATOM 985 C C . ASN A 1 121 ? 4.609 7.969 -50.885 1.00 34.81 121 ASN A C 1
ATOM 987 O O . ASN A 1 121 ? 5.413 8.686 -50.246 1.00 34.81 121 ASN A O 1
#

pLDDT: mean 77.51, std 15.94, range [34.81, 92.06]

Secondary structure (DSSP, 8-state):
-HHHHHHHHHHHHHHHHHHHHHHHHHS-GGGGT----S--SSSS--HHHHHHHHTS-HHHHHHHHTT-S----HHHHHHHHHHTT--HHHHHHHHHHH-HHHHHHHHHHHHHHHHTTS---

Foldseek 3Di:
DVVVVVVVLVVLLVVLLVLLVVLQLPAACVNQVHDPDPDDPRNGDDLCRLCVQLVHHSVVSVCSSNSPPDQDDPSSLVSSCVNSVPDPVSSVSNCCSRCVVVVVVVVVVVVVVVVVVPDDD

Radius of gyration: 18.15 Å; chains: 1; bounding box: 38×22×72 Å